Protein AF-A0A2I0QG23-F1 (afdb_monomer_lite)

Secondary structure (DSSP, 8-state):
-TTTS--STTHHHHHHHHHHHHHHHHHHHH--HHHHHHHHHHHHHHHHHHHHHHHHSSSPS---HHHHHHHHHHHHHHHHHHTT-HHHHHHHHHHHHHHHHHTT-

Radius of gyration: 13.78 Å; chains: 1; bounding box: 40×22×34 Å

Sequence (105 aa):
MTNMLAGFNGMEAGMGITMSLSLAIIALFIGTPEGLIAFILLISLAGALLGFLKYNWFPAKVFPGDVGNLTIGAVIATAIIIGNFESYGVIVMLPFIIEFFVKLI

Structure (mmCIF, N/CA/C/O backbone):
data_AF-A0A2I0QG23-F1
#
_entry.id   AF-A0A2I0QG23-F1
#
loop_
_atom_site.group_PDB
_atom_site.id
_atom_site.type_symbol
_atom_site.label_atom_id
_atom_site.label_alt_id
_atom_site.label_comp_id
_atom_site.label_asym_id
_atom_site.label_entity_id
_atom_site.label_seq_id
_atom_site.pdbx_PDB_ins_code
_atom_site.Cartn_x
_atom_site.Cartn_y
_atom_site.Cartn_z
_atom_site.occupancy
_atom_site.B_iso_or_equiv
_atom_site.auth_seq_id
_atom_site.auth_comp_id
_atom_site.auth_asym_id
_atom_site.auth_atom_id
_atom_site.pdbx_PDB_model_num
ATOM 1 N N . MET A 1 1 ? -11.283 -1.305 -5.877 1.00 48.53 1 MET A N 1
ATOM 2 C CA . MET A 1 1 ? -10.570 -2.469 -5.304 1.00 48.53 1 MET A CA 1
ATOM 3 C C . MET A 1 1 ? -10.854 -2.626 -3.818 1.00 48.53 1 MET A C 1
ATOM 5 O O . MET A 1 1 ? -11.544 -3.558 -3.447 1.00 48.53 1 MET A O 1
ATOM 9 N N . THR A 1 2 ? -10.428 -1.701 -2.967 1.00 50.62 2 THR A N 1
ATOM 10 C CA . THR A 1 2 ? -10.577 -1.796 -1.498 1.00 50.62 2 THR A CA 1
ATOM 11 C C . THR A 1 2 ? -12.013 -1.672 -0.980 1.00 50.62 2 THR A C 1
ATOM 13 O O . THR A 1 2 ? -12.317 -2.275 0.035 1.00 50.62 2 THR A O 1
ATOM 16 N N . ASN A 1 3 ? -12.926 -0.992 -1.691 1.00 57.91 3 ASN A N 1
ATOM 17 C CA . ASN A 1 3 ? -14.337 -0.907 -1.269 1.00 57.91 3 ASN A CA 1
ATOM 18 C C . ASN A 1 3 ? -15.138 -2.212 -1.489 1.00 57.91 3 ASN A C 1
ATOM 20 O O . ASN A 1 3 ? -16.286 -2.321 -1.077 1.00 57.91 3 ASN A O 1
ATOM 24 N N . MET A 1 4 ? -14.562 -3.202 -2.186 1.00 57.12 4 MET A N 1
ATOM 25 C CA . MET A 1 4 ? -15.255 -4.463 -2.479 1.00 57.12 4 MET A CA 1
ATOM 26 C C . MET A 1 4 ? -14.993 -5.531 -1.416 1.00 57.12 4 MET A C 1
ATOM 28 O O . MET A 1 4 ? -15.918 -6.256 -1.084 1.00 57.12 4 MET A O 1
ATOM 32 N N . LEU A 1 5 ? -13.796 -5.576 -0.830 1.00 58.47 5 LEU A N 1
ATOM 33 C CA . LEU A 1 5 ? -13.455 -6.407 0.333 1.00 58.47 5 LEU A CA 1
ATOM 34 C C . LEU A 1 5 ? -13.359 -5.508 1.576 1.00 58.47 5 LEU A C 1
ATOM 36 O O . LEU A 1 5 ? -12.299 -5.348 2.166 1.00 58.47 5 LEU A O 1
ATOM 40 N N . ALA A 1 6 ? -14.456 -4.842 1.919 1.00 65.00 6 ALA A N 1
ATOM 41 C CA . ALA A 1 6 ? -14.540 -3.947 3.069 1.00 65.00 6 ALA A CA 1
ATOM 42 C C . ALA A 1 6 ? -15.539 -4.495 4.094 1.00 65.00 6 ALA A C 1
ATOM 44 O O . ALA A 1 6 ? -16.430 -5.271 3.740 1.00 65.00 6 ALA A O 1
ATOM 45 N N . GLY A 1 7 ? -15.414 -4.073 5.354 1.00 69.44 7 GLY A N 1
ATOM 46 C CA . GLY A 1 7 ? -16.438 -4.341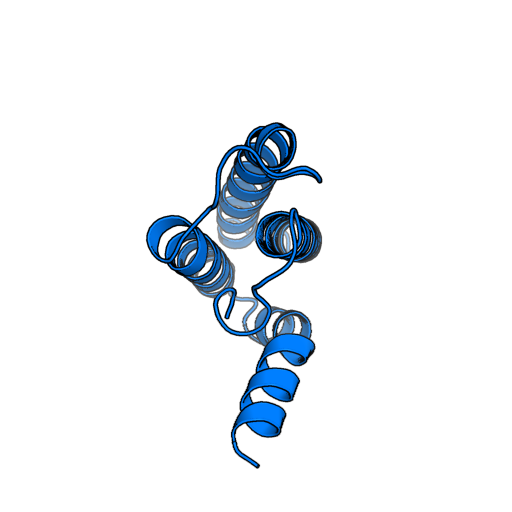 6.377 1.00 69.44 7 GLY A CA 1
ATOM 47 C C . GLY A 1 7 ? -15.939 -4.915 7.700 1.00 69.44 7 GLY A C 1
ATOM 48 O O . GLY A 1 7 ? -16.723 -5.018 8.641 1.00 69.44 7 GLY A O 1
ATOM 49 N N . PHE A 1 8 ? -14.647 -5.235 7.811 1.00 82.12 8 PHE A N 1
ATOM 50 C CA . PHE A 1 8 ? -14.036 -5.678 9.064 1.00 82.12 8 PHE A CA 1
ATOM 51 C C . PHE A 1 8 ? -12.885 -4.761 9.481 1.00 82.12 8 PHE A C 1
ATOM 53 O O . PHE A 1 8 ? -12.094 -4.309 8.658 1.00 82.12 8 PHE A O 1
ATOM 60 N N . ASN A 1 9 ? -12.764 -4.528 10.788 1.00 88.69 9 ASN A N 1
ATOM 61 C CA . ASN A 1 9 ? -11.734 -3.668 11.370 1.00 88.69 9 ASN A CA 1
ATOM 62 C C . ASN A 1 9 ? -10.322 -4.139 10.983 1.00 88.69 9 ASN A C 1
ATOM 64 O O . ASN A 1 9 ? -9.944 -5.272 11.283 1.00 88.69 9 ASN A O 1
ATOM 68 N N . GLY A 1 10 ? -9.534 -3.261 10.360 1.00 87.00 10 GLY A N 1
ATOM 69 C CA . GLY A 1 10 ? -8.158 -3.540 9.946 1.00 87.00 10 GLY A CA 1
ATOM 70 C C . GLY A 1 10 ? -8.021 -4.233 8.590 1.00 87.00 10 GLY A C 1
ATOM 71 O O . GLY A 1 10 ? -6.894 -4.416 8.130 1.00 87.00 10 GLY A O 1
ATOM 72 N N . MET A 1 11 ? -9.122 -4.607 7.933 1.00 89.00 11 MET A N 1
ATOM 73 C CA . MET A 1 11 ? -9.080 -5.394 6.701 1.00 89.00 11 MET A CA 1
ATOM 74 C C . MET A 1 11 ? -8.573 -4.575 5.509 1.00 89.00 11 MET A C 1
ATOM 76 O O . MET A 1 11 ? -7.647 -5.007 4.823 1.00 89.00 11 MET A O 1
ATOM 80 N N . GLU A 1 12 ? -9.112 -3.376 5.279 1.00 90.38 12 GLU A N 1
ATOM 81 C CA . GLU A 1 12 ? -8.731 -2.546 4.129 1.00 90.38 12 GLU A CA 1
ATOM 82 C C . GLU A 1 12 ? -7.276 -2.078 4.245 1.00 90.38 12 GLU A C 1
ATOM 84 O O . GLU A 1 12 ? -6.503 -2.159 3.288 1.00 90.38 12 GLU A O 1
ATOM 89 N N . ALA A 1 13 ? -6.882 -1.653 5.448 1.00 92.50 13 ALA A N 1
ATOM 90 C CA . ALA A 1 13 ? -5.509 -1.267 5.74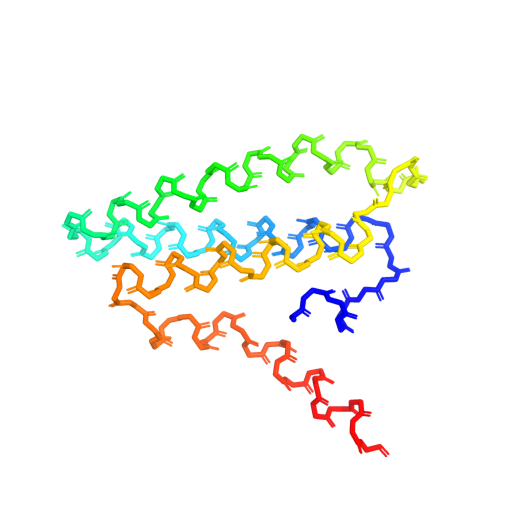5 1.00 92.50 13 ALA A CA 1
ATOM 91 C C . ALA A 1 13 ? -4.547 -2.461 5.627 1.00 92.50 13 ALA A C 1
ATOM 93 O O . ALA A 1 13 ? -3.490 -2.329 5.014 1.00 92.50 13 ALA A O 1
ATOM 94 N N . GLY A 1 14 ? -4.919 -3.638 6.141 1.00 92.94 14 GLY A N 1
ATOM 95 C CA . GLY A 1 14 ? -4.111 -4.857 6.048 1.00 92.94 14 GLY A CA 1
ATOM 96 C C . GLY A 1 14 ? -3.890 -5.323 4.607 1.00 92.94 14 GLY A C 1
ATOM 97 O O . GLY A 1 14 ? -2.760 -5.627 4.214 1.00 92.94 14 GLY A O 1
ATOM 98 N N . MET A 1 15 ? -4.936 -5.318 3.781 1.00 91.88 15 MET A N 1
ATOM 99 C CA . MET A 1 15 ? -4.804 -5.629 2.355 1.00 91.88 15 MET A CA 1
ATOM 100 C C . MET A 1 15 ? -3.946 -4.596 1.622 1.00 91.88 15 MET A C 1
ATOM 102 O O . MET A 1 15 ? -3.055 -4.968 0.864 1.00 91.88 15 MET A O 1
ATOM 106 N N . GLY A 1 16 ? -4.146 -3.302 1.886 1.00 93.62 16 GLY A N 1
ATOM 107 C CA . GLY A 1 16 ? -3.311 -2.257 1.295 1.00 93.62 16 GLY A CA 1
ATOM 108 C C . GLY A 1 16 ? -1.830 -2.413 1.658 1.00 93.62 16 GLY A C 1
ATOM 109 O O . GLY A 1 16 ? -0.972 -2.271 0.787 1.00 93.62 16 GLY A O 1
ATOM 110 N N . ILE A 1 17 ? -1.514 -2.774 2.908 1.00 96.06 17 ILE A N 1
ATOM 111 C CA . ILE A 1 17 ? -0.138 -3.044 3.365 1.00 96.06 17 ILE A CA 1
ATOM 112 C C . ILE A 1 17 ? 0.448 -4.255 2.642 1.00 96.06 17 ILE A C 1
ATOM 114 O O . ILE A 1 17 ? 1.548 -4.176 2.104 1.00 96.06 17 ILE A O 1
ATOM 118 N N . THR A 1 18 ? -0.272 -5.375 2.607 1.00 94.94 18 THR A N 1
ATOM 119 C CA . THR A 1 18 ? 0.237 -6.602 1.975 1.00 94.94 18 THR A CA 1
ATOM 120 C C . THR A 1 18 ? 0.481 -6.404 0.480 1.00 94.94 18 THR A C 1
ATOM 122 O O . THR A 1 18 ? 1.575 -6.702 0.007 1.00 94.94 18 THR A O 1
ATOM 125 N N . MET A 1 19 ? -0.463 -5.802 -0.249 1.00 94.06 19 MET A N 1
ATOM 126 C CA . MET A 1 19 ? -0.299 -5.498 -1.677 1.00 94.06 19 MET A CA 1
ATOM 127 C C . MET A 1 19 ? 0.867 -4.543 -1.933 1.00 94.06 19 MET A C 1
ATOM 129 O O . MET A 1 19 ? 1.674 -4.780 -2.833 1.00 94.06 19 MET A O 1
ATOM 133 N N . SER A 1 20 ? 0.968 -3.466 -1.148 1.00 96.25 20 SER A N 1
ATOM 134 C CA . SER A 1 20 ? 2.028 -2.472 -1.332 1.00 96.25 20 SER A CA 1
ATOM 135 C C . SER A 1 20 ? 3.413 -3.051 -1.058 1.00 96.25 20 SER A C 1
ATOM 137 O O . SER A 1 20 ? 4.318 -2.829 -1.857 1.00 96.25 20 SER A O 1
ATOM 139 N N . LEU A 1 21 ? 3.578 -3.864 -0.012 1.00 96.81 21 LEU A N 1
ATOM 140 C CA . LEU A 1 21 ? 4.849 -4.533 0.278 1.00 96.81 21 LEU A CA 1
ATOM 141 C C . LEU A 1 21 ? 5.229 -5.558 -0.798 1.00 96.81 21 LEU A C 1
ATOM 143 O O . LEU A 1 21 ? 6.380 -5.582 -1.230 1.00 96.81 21 LEU A O 1
ATOM 147 N N . SER A 1 22 ? 4.282 -6.373 -1.273 1.00 94.69 22 SER A N 1
ATOM 148 C CA . SER A 1 22 ? 4.548 -7.342 -2.345 1.00 94.69 22 SER A CA 1
ATOM 149 C C . SER A 1 22 ? 4.995 -6.658 -3.638 1.00 94.69 22 SER A C 1
ATOM 151 O O . SER A 1 22 ? 5.998 -7.056 -4.231 1.00 94.69 22 SER A O 1
ATOM 153 N N . LEU A 1 23 ? 4.296 -5.600 -4.057 1.00 95.56 23 LEU A N 1
ATOM 154 C CA . LEU A 1 23 ? 4.654 -4.845 -5.258 1.00 95.56 23 LEU A CA 1
ATOM 155 C C . LEU A 1 23 ? 5.953 -4.053 -5.075 1.00 95.56 23 LEU A C 1
ATOM 157 O O . LEU A 1 23 ? 6.719 -3.935 -6.025 1.00 95.56 23 LEU A O 1
ATOM 161 N N . ALA A 1 24 ? 6.244 -3.554 -3.870 1.00 96.62 24 ALA A N 1
ATOM 162 C CA . ALA A 1 24 ? 7.506 -2.878 -3.578 1.00 96.62 24 ALA A CA 1
ATOM 163 C C . ALA A 1 24 ? 8.697 -3.829 -3.775 1.00 96.62 24 ALA A C 1
ATOM 165 O O . ALA A 1 24 ? 9.695 -3.459 -4.388 1.00 96.62 24 ALA A O 1
ATOM 166 N N . ILE A 1 25 ? 8.574 -5.079 -3.319 1.00 95.75 25 ILE A N 1
ATOM 167 C CA . ILE A 1 25 ? 9.599 -6.107 -3.537 1.00 95.75 25 ILE A CA 1
ATOM 168 C C . ILE A 1 25 ? 9.797 -6.366 -5.038 1.00 95.75 25 ILE A C 1
ATOM 170 O O . ILE A 1 25 ? 10.931 -6.382 -5.509 1.00 95.75 25 ILE A O 1
ATOM 174 N N . ILE A 1 26 ? 8.711 -6.512 -5.803 1.00 94.38 26 ILE A N 1
ATOM 175 C CA . ILE A 1 26 ? 8.776 -6.688 -7.265 1.00 94.38 26 ILE A CA 1
ATOM 176 C C . ILE A 1 26 ? 9.469 -5.494 -7.934 1.00 94.38 26 ILE A C 1
ATOM 178 O O . ILE A 1 26 ? 10.346 -5.682 -8.774 1.00 94.38 26 ILE A O 1
ATOM 182 N N . ALA A 1 27 ? 9.127 -4.275 -7.520 1.00 95.19 27 ALA A N 1
ATOM 183 C CA . ALA A 1 27 ? 9.704 -3.047 -8.049 1.00 95.19 27 ALA A CA 1
ATOM 184 C C . ALA A 1 27 ? 11.230 -2.971 -7.833 1.00 95.19 27 ALA A C 1
ATOM 186 O O . ALA A 1 27 ? 11.952 -2.526 -8.724 1.00 95.19 27 ALA A O 1
ATOM 187 N N . LEU A 1 28 ? 11.738 -3.479 -6.701 1.00 94.56 28 LEU A N 1
ATOM 188 C CA . LEU A 1 28 ? 13.182 -3.623 -6.469 1.00 94.56 28 LEU A CA 1
ATOM 189 C C . LEU A 1 28 ? 13.828 -4.661 -7.391 1.00 94.56 28 LEU A C 1
ATOM 191 O O . LEU A 1 28 ? 14.924 -4.422 -7.893 1.00 94.56 28 LEU A O 1
ATOM 195 N N . PHE A 1 29 ? 13.168 -5.799 -7.622 1.00 93.62 29 PHE A N 1
ATOM 196 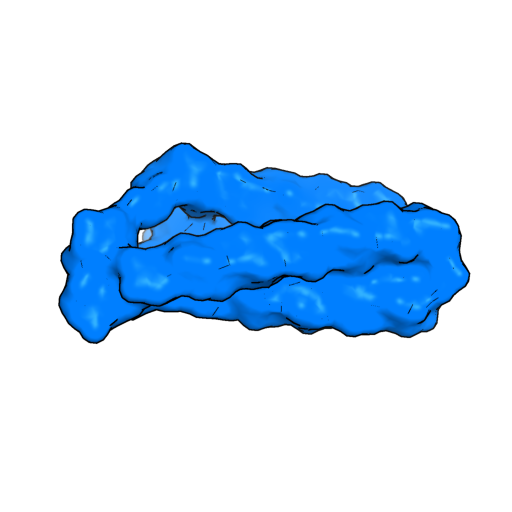C CA . PHE A 1 29 ? 13.698 -6.858 -8.488 1.00 93.62 29 PHE A CA 1
ATOM 197 C C . PHE A 1 29 ? 13.765 -6.462 -9.963 1.00 93.62 29 PHE A C 1
ATOM 199 O O . PHE A 1 29 ? 14.628 -6.961 -10.680 1.00 93.62 29 PHE A O 1
ATOM 206 N N . ILE A 1 30 ? 12.887 -5.565 -10.414 1.00 91.19 30 ILE A N 1
ATOM 207 C CA . ILE A 1 30 ? 12.935 -5.024 -11.777 1.00 91.19 30 ILE A CA 1
ATOM 208 C C . ILE A 1 30 ? 14.195 -4.176 -11.984 1.00 91.19 30 ILE A C 1
ATOM 210 O O . ILE A 1 30 ? 14.777 -4.195 -13.066 1.00 91.19 30 ILE A O 1
ATOM 214 N N . GLY A 1 31 ? 14.646 -3.463 -10.946 1.00 89.69 31 GLY A N 1
ATOM 215 C CA . GLY A 1 31 ? 15.932 -2.763 -10.952 1.00 89.69 31 GLY A CA 1
ATOM 216 C C . GLY A 1 31 ? 16.027 -1.585 -11.929 1.00 89.69 31 GLY A C 1
ATOM 217 O O . GLY A 1 31 ? 17.132 -1.121 -12.208 1.00 89.69 31 GLY A O 1
ATOM 218 N N . THR A 1 32 ? 14.901 -1.091 -12.452 1.00 94.38 32 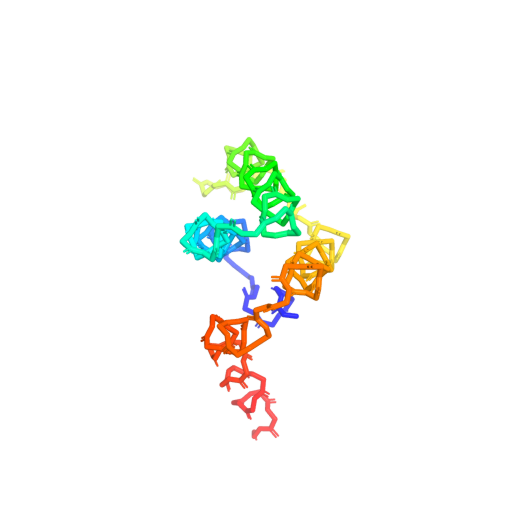THR A N 1
ATOM 219 C CA . THR A 1 32 ? 14.854 0.093 -13.320 1.00 94.38 32 THR A CA 1
ATOM 220 C C . THR A 1 32 ? 14.674 1.379 -12.502 1.00 94.38 32 THR A C 1
ATOM 222 O O . THR A 1 32 ? 14.142 1.332 -11.385 1.00 94.38 32 THR A O 1
ATOM 225 N N . PRO A 1 33 ? 15.077 2.553 -13.029 1.00 94.38 33 PRO A N 1
ATOM 226 C CA . PRO A 1 33 ? 14.815 3.839 -12.379 1.00 94.38 33 PRO A CA 1
ATOM 227 C C . PRO A 1 33 ? 13.329 4.063 -12.073 1.00 94.38 33 PRO A C 1
ATOM 229 O O . PRO A 1 33 ? 12.978 4.547 -10.999 1.00 94.38 33 PRO A O 1
ATOM 232 N N . GLU A 1 34 ? 12.446 3.659 -12.982 1.00 94.94 34 GLU A N 1
ATOM 233 C CA . GLU A 1 34 ? 10.997 3.765 -12.822 1.00 94.94 34 GLU A CA 1
ATOM 234 C C . GLU A 1 34 ? 10.474 2.809 -11.740 1.00 94.94 34 GLU A C 1
ATOM 236 O O . GLU A 1 34 ? 9.623 3.185 -10.929 1.00 94.94 34 GLU A O 1
ATOM 241 N N . GLY A 1 35 ? 11.043 1.601 -11.661 1.00 95.19 35 GLY A N 1
ATOM 242 C CA . GLY A 1 35 ? 10.788 0.649 -10.581 1.00 95.19 35 GLY A CA 1
ATOM 243 C C . GLY A 1 35 ? 11.168 1.215 -9.211 1.00 95.19 35 GLY A C 1
ATOM 244 O O . GLY A 1 35 ? 10.411 1.074 -8.254 1.00 95.19 35 GLY A O 1
ATOM 245 N N . LEU A 1 36 ? 12.275 1.955 -9.103 1.00 96.31 36 LEU A N 1
ATOM 246 C CA . LEU A 1 36 ? 12.651 2.625 -7.851 1.00 96.31 36 LEU A CA 1
ATOM 247 C C . LEU A 1 36 ? 11.651 3.718 -7.440 1.00 96.31 36 LEU A C 1
ATOM 249 O O . LEU A 1 36 ? 11.350 3.855 -6.253 1.00 96.31 36 LEU A O 1
ATOM 253 N N . ILE A 1 37 ? 11.089 4.466 -8.396 1.00 96.56 37 ILE A N 1
ATOM 254 C CA . ILE A 1 37 ? 10.029 5.450 -8.112 1.00 96.56 37 ILE A CA 1
ATOM 255 C C . ILE A 1 37 ? 8.782 4.735 -7.579 1.00 96.56 37 ILE A C 1
ATOM 257 O O . ILE A 1 37 ? 8.229 5.131 -6.549 1.00 96.56 37 ILE A O 1
ATOM 261 N N . ALA A 1 38 ? 8.367 3.651 -8.237 1.00 96.81 38 ALA A N 1
ATOM 262 C CA . ALA A 1 38 ? 7.244 2.834 -7.790 1.00 96.81 38 ALA A CA 1
ATOM 263 C C . ALA A 1 38 ? 7.485 2.241 -6.391 1.00 96.81 38 ALA A C 1
ATOM 265 O O . ALA A 1 38 ? 6.595 2.286 -5.542 1.00 96.81 38 ALA A O 1
ATOM 266 N N . PHE A 1 39 ? 8.700 1.761 -6.110 1.00 97.50 39 PHE A N 1
ATOM 267 C CA . PHE A 1 39 ? 9.104 1.264 -4.794 1.00 97.50 39 PHE A CA 1
ATOM 268 C C . PHE A 1 39 ? 8.910 2.317 -3.695 1.00 97.50 39 PHE A C 1
ATOM 270 O O . PHE A 1 39 ? 8.299 2.024 -2.665 1.00 97.50 39 PHE A O 1
ATOM 277 N N . ILE A 1 40 ? 9.375 3.551 -3.918 1.00 97.44 40 ILE A N 1
ATOM 278 C CA . ILE A 1 40 ? 9.249 4.644 -2.941 1.00 97.44 40 ILE A CA 1
ATOM 279 C C . ILE A 1 40 ? 7.775 4.977 -2.674 1.00 97.44 40 ILE A C 1
ATOM 281 O O . ILE A 1 40 ? 7.382 5.172 -1.520 1.00 97.44 40 ILE A O 1
ATOM 285 N N . LEU A 1 41 ? 6.938 5.009 -3.714 1.00 97.25 41 LEU A N 1
ATOM 286 C CA . LEU A 1 41 ? 5.498 5.242 -3.562 1.00 97.25 41 LEU A CA 1
ATOM 287 C C . LEU A 1 41 ? 4.833 4.139 -2.728 1.00 97.25 41 LEU A C 1
ATOM 289 O O . LEU A 1 41 ? 4.077 4.427 -1.798 1.00 97.25 41 LEU A O 1
ATOM 293 N N . LEU A 1 42 ? 5.146 2.880 -3.031 1.00 97.75 42 LEU A N 1
ATOM 294 C CA . LEU A 1 42 ? 4.551 1.717 -2.376 1.00 97.75 42 LEU A CA 1
ATOM 295 C C . LEU A 1 42 ? 4.984 1.595 -0.913 1.00 97.75 42 LEU A C 1
ATOM 297 O O . LEU A 1 42 ? 4.136 1.362 -0.052 1.00 97.75 42 LEU A O 1
ATOM 301 N N . ILE A 1 43 ? 6.263 1.820 -0.595 1.00 98.00 43 ILE A N 1
ATOM 302 C CA . ILE A 1 43 ? 6.736 1.763 0.796 1.00 98.00 43 ILE A CA 1
ATOM 303 C C . ILE A 1 43 ? 6.181 2.923 1.633 1.00 98.00 43 ILE A C 1
ATOM 305 O O . ILE A 1 43 ? 5.857 2.738 2.807 1.00 98.00 43 ILE A O 1
ATOM 309 N N . SER A 1 44 ? 5.995 4.100 1.025 1.00 98.00 44 SER A N 1
ATOM 310 C CA . SER A 1 44 ? 5.363 5.249 1.685 1.00 98.00 44 SER A CA 1
ATOM 311 C C . SER A 1 44 ? 3.897 4.962 2.010 1.00 98.00 44 SER A C 1
ATOM 313 O O . SER A 1 44 ? 3.446 5.237 3.124 1.00 98.00 44 SER A O 1
ATOM 315 N N . LEU A 1 45 ? 3.164 4.344 1.074 1.00 97.56 45 LEU A N 1
ATOM 316 C CA . LEU A 1 45 ? 1.792 3.892 1.308 1.00 97.56 45 LEU A CA 1
ATOM 317 C C . LEU A 1 45 ? 1.734 2.836 2.419 1.00 97.56 45 LEU A C 1
ATOM 319 O O . LEU A 1 45 ? 0.920 2.964 3.331 1.00 97.56 45 LEU A O 1
ATOM 323 N N . ALA A 1 46 ? 2.615 1.831 2.386 1.00 97.88 46 ALA A N 1
ATOM 324 C CA . ALA A 1 46 ? 2.693 0.797 3.417 1.00 97.88 46 ALA A CA 1
ATOM 325 C C . ALA A 1 46 ? 2.936 1.404 4.810 1.00 97.88 46 ALA A C 1
ATOM 327 O O . ALA A 1 46 ? 2.249 1.053 5.768 1.00 97.88 46 ALA A O 1
ATOM 328 N N . GLY A 1 47 ? 3.864 2.361 4.921 1.00 97.69 47 GLY A N 1
ATOM 329 C CA . GLY A 1 47 ? 4.149 3.077 6.167 1.00 97.69 47 GLY A CA 1
ATOM 330 C C . GLY A 1 47 ? 2.956 3.889 6.679 1.00 97.69 47 GLY A C 1
ATOM 331 O O . GLY A 1 47 ? 2.610 3.803 7.860 1.00 97.69 47 GLY A O 1
ATOM 332 N N . ALA A 1 48 ? 2.278 4.627 5.794 1.00 97.06 48 ALA A N 1
ATOM 333 C CA . ALA A 1 48 ? 1.072 5.376 6.143 1.00 97.06 48 ALA A CA 1
ATOM 334 C C . ALA A 1 48 ? -0.051 4.448 6.634 1.00 97.06 48 ALA A C 1
ATOM 336 O O . ALA A 1 48 ? -0.689 4.724 7.653 1.00 97.06 48 ALA A O 1
ATOM 337 N N . LEU A 1 49 ? -0.252 3.315 5.956 1.00 96.50 49 LEU A N 1
ATOM 338 C CA . LEU A 1 49 ? -1.253 2.326 6.339 1.00 96.50 49 LEU A CA 1
ATOM 339 C C . LEU A 1 49 ? -0.901 1.602 7.636 1.00 96.50 49 LEU A C 1
ATOM 341 O O . LEU A 1 49 ? -1.806 1.349 8.419 1.00 96.50 49 LEU A O 1
ATOM 345 N N . LEU A 1 50 ? 0.374 1.319 7.918 1.00 96.94 50 LEU A N 1
ATOM 346 C CA . LEU A 1 50 ? 0.805 0.770 9.211 1.00 96.94 50 LEU A CA 1
ATOM 347 C C . LEU A 1 50 ? 0.502 1.739 10.362 1.00 96.94 50 LEU A C 1
ATOM 349 O O . LEU A 1 50 ? -0.007 1.328 11.407 1.00 96.94 50 LEU A O 1
ATOM 353 N N . GLY A 1 51 ? 0.759 3.035 10.161 1.00 95.88 51 GLY A N 1
ATOM 354 C CA . GLY A 1 51 ? 0.393 4.077 11.123 1.00 95.88 51 GLY A CA 1
ATOM 355 C C . GLY A 1 51 ? -1.121 4.174 11.328 1.00 95.88 51 GLY A C 1
ATOM 356 O O . GLY A 1 51 ? -1.592 4.263 12.463 1.00 95.88 51 GLY A O 1
ATOM 357 N N . PHE A 1 52 ? -1.890 4.098 10.241 1.00 95.31 52 PHE A N 1
ATOM 358 C CA . PHE A 1 52 ? -3.351 4.096 10.274 1.00 95.31 52 PHE A CA 1
ATOM 359 C C . PHE A 1 52 ? -3.931 2.830 10.925 1.00 95.31 52 PHE A C 1
ATOM 361 O O . PHE A 1 52 ? -4.881 2.915 11.707 1.00 95.31 52 PHE A O 1
ATOM 368 N N . LEU A 1 53 ? -3.328 1.665 10.674 1.00 94.81 53 LEU A N 1
ATOM 369 C CA . LEU A 1 53 ? -3.771 0.366 11.177 1.00 94.81 53 LEU A CA 1
ATOM 370 C C . LEU A 1 53 ? -3.844 0.358 12.703 1.00 94.81 53 LEU A C 1
ATOM 372 O O . LEU A 1 53 ? -4.777 -0.209 13.251 1.00 94.81 53 LEU A O 1
ATOM 376 N N . LYS A 1 54 ? -2.951 1.068 13.403 1.00 94.81 54 LYS A N 1
ATOM 377 C CA . LYS A 1 54 ? -3.022 1.232 14.867 1.00 94.81 54 LYS A CA 1
ATOM 378 C C . LYS A 1 54 ? -4.374 1.777 15.357 1.00 94.81 54 LYS A C 1
ATOM 380 O O . LYS A 1 54 ? -4.806 1.434 16.455 1.00 94.81 54 LYS A O 1
ATOM 385 N N . TYR A 1 55 ? -5.028 2.633 14.574 1.00 94.25 55 TYR A N 1
ATOM 386 C CA . TYR A 1 55 ? -6.327 3.231 14.907 1.00 94.25 55 TYR A CA 1
ATOM 387 C C . TYR A 1 55 ? -7.511 2.456 14.321 1.00 94.25 55 TYR A C 1
ATOM 389 O O . TYR A 1 55 ? -8.626 2.551 14.837 1.00 94.25 55 TYR A O 1
ATOM 397 N N . ASN A 1 56 ? -7.269 1.700 13.251 1.00 94.50 56 ASN A N 1
ATOM 398 C CA . ASN A 1 56 ? -8.276 0.901 12.561 1.00 94.50 56 ASN A CA 1
ATOM 399 C C . ASN A 1 56 ? -8.333 -0.563 13.047 1.00 94.50 56 ASN A C 1
ATOM 401 O O . ASN A 1 56 ? -9.299 -1.262 12.756 1.00 94.50 56 ASN A O 1
ATOM 405 N N . TRP A 1 57 ? -7.341 -1.023 13.819 1.00 92.94 57 TRP A N 1
ATOM 406 C CA . TRP A 1 57 ? -7.308 -2.369 14.394 1.00 92.94 57 TRP A CA 1
ATOM 407 C C . TRP A 1 57 ? -8.471 -2.600 15.356 1.00 92.94 57 TRP A C 1
ATOM 409 O O . TRP A 1 57 ? -8.917 -1.678 16.038 1.00 92.94 57 TRP A O 1
ATOM 419 N N . PHE A 1 58 ? -8.947 -3.843 15.437 1.00 91.44 58 PHE A N 1
ATOM 420 C CA . PHE A 1 58 ? -10.080 -4.195 16.286 1.00 91.44 58 PHE A CA 1
ATOM 421 C C . PHE A 1 58 ? -9.800 -3.903 17.777 1.00 91.44 58 PHE A C 1
ATOM 423 O O . PHE A 1 58 ? -8.792 -4.388 18.300 1.00 91.44 58 PHE A O 1
ATOM 430 N N . PRO A 1 59 ? -10.699 -3.194 18.497 1.00 92.44 59 PRO A N 1
ATOM 431 C CA . PRO A 1 59 ? -11.904 -2.494 18.028 1.00 92.44 59 PRO A CA 1
ATOM 432 C C . PRO A 1 59 ? -11.579 -1.140 17.359 1.00 92.44 59 PRO A C 1
ATOM 434 O O . PRO A 1 59 ? -10.928 -0.285 17.965 1.00 92.44 59 PRO A O 1
ATOM 437 N N . ALA A 1 60 ? -12.055 -0.937 16.121 1.00 90.94 60 ALA A N 1
ATOM 438 C CA . ALA A 1 60 ? -11.697 0.228 15.312 1.00 90.94 60 ALA A CA 1
ATOM 439 C C . ALA A 1 60 ? -12.198 1.541 15.923 1.00 90.94 60 ALA A C 1
ATOM 441 O O . ALA A 1 60 ? -13.356 1.666 16.321 1.00 90.94 60 ALA A O 1
ATOM 442 N N . LYS A 1 61 ? -11.314 2.541 15.938 1.00 92.56 61 LYS A N 1
ATOM 443 C CA . LYS A 1 61 ? -11.611 3.916 16.371 1.00 92.56 61 LYS A CA 1
ATOM 444 C C . LYS A 1 61 ? -11.790 4.865 15.193 1.00 92.56 61 LYS A C 1
ATOM 446 O O . LYS A 1 61 ? -12.466 5.879 15.322 1.00 92.56 61 LYS A O 1
ATOM 451 N N . VAL A 1 62 ? -11.151 4.552 14.066 1.00 92.56 62 VAL A N 1
ATOM 452 C CA . VAL A 1 62 ? -11.179 5.351 12.838 1.00 92.56 62 VAL A CA 1
ATOM 453 C C . VAL A 1 62 ? -11.376 4.418 11.650 1.00 92.56 62 VAL A C 1
ATOM 455 O O . VAL A 1 62 ? -10.738 3.365 11.576 1.00 92.56 62 VAL A O 1
ATOM 458 N N . PHE A 1 63 ? -12.242 4.815 10.719 1.00 89.81 63 PHE A N 1
ATOM 459 C CA . PHE A 1 63 ? -12.499 4.092 9.476 1.00 89.81 63 PHE A CA 1
ATOM 460 C C . PHE A 1 63 ? -11.866 4.814 8.282 1.00 89.81 63 PHE A C 1
ATOM 462 O O . PHE A 1 63 ? -11.847 6.045 8.266 1.00 89.81 63 PHE A O 1
ATOM 469 N N . PRO A 1 64 ? -11.356 4.074 7.281 1.00 88.50 64 PRO A N 1
ATOM 470 C CA . PRO A 1 64 ? -10.739 4.675 6.100 1.00 88.50 64 PRO A CA 1
ATOM 471 C C . PRO A 1 64 ? -11.768 5.388 5.210 1.00 88.50 64 PRO A C 1
ATOM 473 O O . PRO A 1 64 ? -11.449 6.405 4.591 1.00 88.50 64 PRO A O 1
ATOM 476 N N . GLY A 1 65 ? -13.000 4.866 5.159 1.00 87.31 65 GLY A N 1
ATOM 477 C CA . GLY A 1 65 ? -14.063 5.352 4.279 1.00 87.31 65 GLY A CA 1
ATOM 478 C C . GLY A 1 65 ? -13.695 5.277 2.793 1.00 87.31 65 GLY A C 1
ATOM 479 O O . GLY A 1 65 ? -12.653 4.738 2.411 1.00 87.31 65 GLY A O 1
ATOM 480 N N . ASP A 1 66 ? -14.536 5.865 1.943 1.00 86.25 66 ASP A N 1
ATOM 481 C CA . ASP A 1 66 ? -14.291 5.896 0.496 1.00 86.25 66 ASP A CA 1
ATOM 482 C C . ASP A 1 66 ? -13.024 6.679 0.142 1.00 86.25 66 ASP A C 1
ATOM 484 O O . ASP A 1 66 ? -12.281 6.285 -0.755 1.00 86.25 66 ASP A O 1
ATOM 488 N N . VAL A 1 67 ? -12.731 7.749 0.886 1.00 89.38 67 VAL A N 1
ATOM 489 C CA . VAL A 1 67 ? -11.538 8.577 0.667 1.00 89.38 67 VAL A CA 1
ATOM 490 C C . VAL A 1 67 ? -10.265 7.746 0.834 1.00 89.38 67 VAL A C 1
ATOM 492 O O . VAL A 1 67 ? -9.412 7.748 -0.055 1.00 89.38 67 VAL A O 1
ATOM 495 N N . GLY A 1 68 ? -10.139 6.993 1.931 1.00 87.88 68 GLY A N 1
ATOM 496 C CA . GLY A 1 68 ? -8.988 6.121 2.157 1.00 87.88 68 GLY A CA 1
ATOM 497 C C . GLY A 1 68 ? -8.934 4.984 1.141 1.00 87.88 68 GLY A C 1
ATOM 498 O O . GLY A 1 68 ? -7.903 4.760 0.506 1.00 87.88 68 GLY A O 1
ATOM 499 N N . ASN A 1 69 ? -10.064 4.315 0.922 1.00 87.44 69 ASN A N 1
ATOM 500 C CA . ASN A 1 69 ? -10.145 3.160 0.037 1.00 87.44 69 ASN A CA 1
ATOM 501 C C . ASN A 1 69 ? -9.759 3.508 -1.410 1.00 87.44 69 ASN A C 1
ATOM 503 O O . ASN A 1 69 ? -8.890 2.849 -1.993 1.00 87.44 69 ASN A O 1
ATOM 507 N N . LEU A 1 70 ? -10.343 4.560 -1.984 1.00 89.94 70 LEU A N 1
ATOM 508 C CA . LEU A 1 70 ? -10.029 4.995 -3.347 1.00 89.94 70 LEU A CA 1
ATOM 509 C C . LEU A 1 70 ? -8.572 5.443 -3.475 1.00 89.94 70 LEU A C 1
ATOM 511 O O . LEU A 1 70 ? -7.920 5.096 -4.459 1.00 89.94 70 LEU A O 1
ATOM 515 N N . THR A 1 71 ? -8.037 6.124 -2.459 1.00 92.81 71 THR A N 1
ATOM 516 C CA . THR A 1 71 ? -6.631 6.554 -2.440 1.00 92.81 71 THR A CA 1
ATOM 517 C C . THR A 1 71 ? -5.676 5.362 -2.475 1.00 92.81 71 THR A C 1
ATOM 519 O O . THR A 1 71 ? -4.766 5.342 -3.300 1.00 92.81 71 THR A O 1
ATOM 522 N N . ILE A 1 72 ? -5.901 4.333 -1.646 1.00 93.50 72 ILE A N 1
ATOM 523 C CA . ILE A 1 72 ? -5.072 3.112 -1.634 1.00 93.50 72 ILE A CA 1
ATOM 524 C C . ILE A 1 72 ? -5.033 2.478 -3.029 1.00 93.50 72 ILE A C 1
ATOM 526 O O . ILE A 1 72 ? -3.959 2.171 -3.545 1.00 93.50 72 ILE A O 1
ATOM 530 N N . GLY A 1 73 ? -6.200 2.317 -3.660 1.00 91.69 73 GLY A N 1
ATOM 531 C CA . GLY A 1 73 ? -6.293 1.736 -4.999 1.00 91.69 73 GLY A CA 1
ATOM 532 C C . GLY A 1 73 ? -5.601 2.585 -6.069 1.00 91.69 73 GLY A C 1
ATOM 533 O O . GLY A 1 73 ? -4.878 2.041 -6.901 1.00 91.69 73 GLY A O 1
ATOM 534 N N . ALA A 1 74 ? -5.788 3.907 -6.030 1.00 93.19 74 ALA A N 1
ATOM 535 C CA . ALA A 1 74 ? -5.195 4.835 -6.989 1.00 93.19 74 ALA A CA 1
ATOM 536 C C . ALA A 1 74 ? -3.664 4.868 -6.894 1.0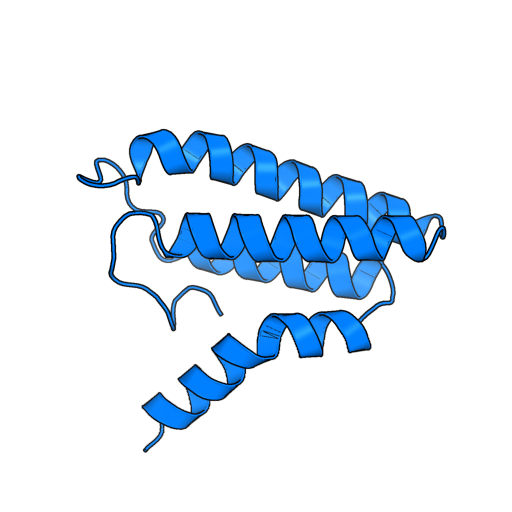0 93.19 74 ALA A C 1
ATOM 538 O O . ALA A 1 74 ? -2.992 4.820 -7.924 1.00 93.19 74 ALA A O 1
ATOM 539 N N . VAL A 1 75 ? -3.103 4.894 -5.681 1.00 95.56 75 VAL A N 1
ATOM 540 C CA . VAL A 1 75 ? -1.646 4.878 -5.476 1.00 95.56 75 VAL A CA 1
ATOM 541 C C . VAL A 1 75 ? -1.042 3.566 -5.972 1.00 95.56 75 VAL A C 1
ATOM 543 O O . VAL A 1 75 ? -0.049 3.598 -6.697 1.00 95.56 75 VAL A O 1
ATOM 546 N N . ILE A 1 76 ? -1.657 2.421 -5.653 1.00 95.06 76 ILE A N 1
ATOM 547 C CA . ILE A 1 76 ? -1.187 1.108 -6.125 1.00 95.06 76 ILE A CA 1
ATOM 548 C C . ILE A 1 76 ? -1.223 1.034 -7.657 1.00 95.06 76 ILE A C 1
ATOM 550 O O . ILE A 1 76 ? -0.228 0.656 -8.271 1.00 95.06 76 ILE A O 1
ATOM 554 N N . ALA A 1 77 ? -2.333 1.435 -8.285 1.00 94.31 77 ALA A N 1
ATOM 555 C CA . ALA A 1 77 ? -2.455 1.446 -9.743 1.00 94.31 77 ALA A CA 1
ATOM 556 C C . ALA A 1 77 ? -1.419 2.373 -10.401 1.00 94.31 77 ALA A C 1
ATOM 558 O O . ALA A 1 77 ? -0.782 1.998 -11.381 1.00 94.31 77 ALA A O 1
ATOM 559 N N . THR A 1 78 ? -1.202 3.554 -9.821 1.00 95.88 78 THR A N 1
ATO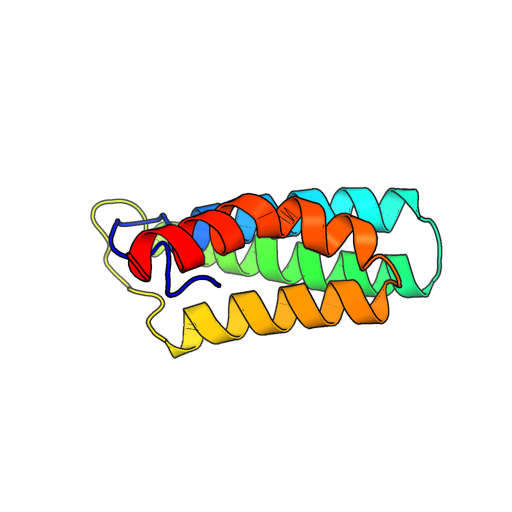M 560 C CA . THR A 1 78 ? -0.210 4.522 -10.307 1.00 95.88 78 THR A CA 1
ATOM 561 C C . THR A 1 78 ? 1.205 3.956 -10.224 1.00 95.88 78 THR A C 1
ATOM 563 O O . THR A 1 78 ? 1.958 4.059 -11.187 1.00 95.88 78 THR A O 1
ATOM 566 N N . ALA A 1 79 ? 1.563 3.310 -9.111 1.00 96.19 79 ALA A N 1
ATOM 567 C CA . ALA A 1 79 ? 2.876 2.691 -8.948 1.00 96.19 79 ALA A CA 1
ATOM 568 C C . ALA A 1 79 ? 3.122 1.568 -9.969 1.00 96.19 79 ALA A C 1
ATOM 570 O O . ALA A 1 79 ? 4.222 1.470 -10.503 1.00 96.19 79 ALA A O 1
ATOM 571 N N . ILE A 1 80 ? 2.098 0.766 -10.276 1.00 95.50 80 ILE A N 1
ATOM 572 C CA . ILE A 1 80 ? 2.177 -0.296 -11.291 1.00 95.50 80 ILE A CA 1
ATOM 573 C C . ILE A 1 80 ? 2.448 0.276 -12.687 1.00 95.50 80 ILE A C 1
ATOM 575 O O . ILE A 1 80 ? 3.308 -0.243 -13.394 1.00 95.50 80 ILE A O 1
ATOM 579 N N . ILE A 1 81 ? 1.736 1.343 -13.066 1.00 95.38 81 ILE A N 1
ATOM 580 C CA . ILE A 1 81 ? 1.886 1.989 -14.379 1.00 95.38 81 ILE A CA 1
ATOM 581 C C . ILE A 1 81 ? 3.253 2.668 -14.489 1.00 95.38 81 ILE A C 1
ATOM 583 O O . ILE A 1 81 ? 3.942 2.508 -15.490 1.00 95.38 81 ILE A O 1
ATOM 587 N N . ILE A 1 82 ? 3.669 3.407 -13.455 1.00 94.75 82 ILE A N 1
ATOM 588 C CA . ILE A 1 82 ? 4.978 4.071 -13.442 1.00 94.75 82 ILE A CA 1
ATOM 589 C C . ILE A 1 82 ? 6.092 3.031 -13.537 1.00 94.75 82 ILE A C 1
ATOM 591 O O . ILE A 1 82 ? 6.992 3.188 -14.349 1.00 94.75 82 ILE A O 1
ATOM 595 N N . GLY A 1 83 ? 6.027 1.968 -12.737 1.00 93.12 83 GLY A N 1
ATOM 596 C CA . GLY A 1 83 ? 7.070 0.951 -12.694 1.00 93.12 83 GLY A CA 1
ATOM 597 C C . GLY A 1 83 ? 7.078 -0.027 -13.872 1.00 93.12 83 GLY A C 1
ATOM 598 O O . GLY A 1 83 ? 7.982 -0.858 -13.924 1.00 93.12 83 GLY A O 1
ATOM 599 N N . ASN A 1 84 ? 6.119 0.067 -14.803 1.00 93.38 84 ASN A N 1
ATOM 600 C CA . ASN A 1 84 ? 6.024 -0.783 -15.998 1.00 93.38 84 ASN A CA 1
ATOM 601 C C . ASN A 1 84 ? 5.991 -2.288 -15.651 1.00 93.38 84 ASN A C 1
ATOM 603 O O . ASN A 1 84 ? 6.762 -3.101 -16.167 1.00 93.38 84 ASN A O 1
ATOM 607 N N . PHE A 1 85 ? 5.145 -2.646 -14.676 1.00 91.94 85 PHE A N 1
ATOM 608 C CA . PHE A 1 85 ? 4.980 -4.020 -14.183 1.00 91.94 85 PHE A CA 1
ATOM 609 C C . PHE A 1 85 ? 3.516 -4.466 -14.091 1.00 91.94 85 PHE A C 1
ATOM 611 O O . PHE A 1 85 ? 3.115 -5.200 -13.182 1.00 91.94 85 PHE A O 1
ATOM 618 N N . GLU A 1 86 ? 2.705 -4.064 -15.066 1.00 92.00 86 GLU A N 1
ATOM 619 C CA . GLU A 1 86 ? 1.262 -4.310 -15.158 1.00 92.00 86 GLU A CA 1
ATOM 620 C C . GLU A 1 86 ? 0.907 -5.787 -15.005 1.00 92.00 86 GLU A C 1
ATOM 622 O O . GLU A 1 86 ? -0.017 -6.118 -14.261 1.00 92.00 86 GLU A O 1
ATOM 627 N N . SER A 1 87 ? 1.684 -6.683 -15.620 1.00 90.00 87 SER A N 1
ATOM 628 C CA . SER A 1 87 ? 1.499 -8.136 -15.507 1.00 90.00 87 SER A CA 1
ATOM 629 C C . SER A 1 87 ? 1.510 -8.614 -14.052 1.00 90.00 87 SER A C 1
ATOM 631 O O . SER A 1 87 ? 0.670 -9.418 -13.653 1.00 90.00 87 SER A O 1
ATOM 633 N N . TYR A 1 88 ? 2.421 -8.087 -13.230 1.00 90.19 88 TYR A N 1
ATOM 634 C CA . TYR A 1 88 ? 2.491 -8.416 -11.805 1.00 90.19 88 TYR A CA 1
ATOM 635 C C . TYR A 1 88 ? 1.373 -7.739 -11.009 1.00 90.19 88 TYR A C 1
ATOM 637 O O . TYR A 1 88 ? 0.823 -8.332 -10.080 1.00 90.19 88 TYR A O 1
ATOM 645 N N . GLY A 1 89 ? 0.997 -6.521 -11.406 1.00 87.44 89 GLY A N 1
ATOM 646 C CA . GLY A 1 89 ? -0.152 -5.810 -10.858 1.00 87.44 89 GLY A CA 1
ATOM 647 C C . GLY A 1 89 ? -1.446 -6.615 -10.973 1.00 87.44 89 GLY A C 1
ATOM 648 O O . GLY A 1 89 ? -2.157 -6.772 -9.983 1.00 87.44 89 GLY A O 1
ATOM 649 N N . VAL A 1 90 ? -1.717 -7.199 -12.145 1.00 88.19 90 VAL A N 1
ATOM 650 C CA . VAL A 1 90 ? -2.900 -8.045 -12.381 1.00 88.19 90 VAL A CA 1
ATOM 651 C C . VAL A 1 90 ? -2.922 -9.250 -11.439 1.00 88.19 90 VAL A C 1
ATOM 653 O O . VAL A 1 90 ? -3.966 -9.542 -10.860 1.00 88.19 90 VAL A O 1
ATOM 656 N N . ILE A 1 91 ? -1.777 -9.908 -11.227 1.00 89.56 91 ILE A N 1
ATOM 657 C CA . ILE A 1 91 ? -1.667 -11.072 -10.330 1.00 89.56 91 ILE A CA 1
ATOM 658 C C . ILE A 1 91 ? -2.040 -10.690 -8.894 1.00 89.56 91 ILE A C 1
ATOM 660 O O . ILE A 1 91 ? -2.837 -11.377 -8.257 1.00 89.56 91 ILE A O 1
ATOM 664 N N . VAL A 1 92 ? -1.514 -9.571 -8.390 1.00 87.88 92 VAL A N 1
ATOM 665 C CA . VAL A 1 92 ? -1.810 -9.091 -7.029 1.00 87.88 92 VAL A CA 1
ATOM 666 C C . VAL A 1 92 ? -3.278 -8.664 -6.887 1.00 87.88 92 VAL A C 1
ATOM 668 O O . VAL A 1 92 ? -3.855 -8.783 -5.807 1.00 87.88 92 VAL A O 1
ATOM 671 N N . MET A 1 93 ? -3.918 -8.219 -7.972 1.00 85.50 93 MET A N 1
ATOM 672 C CA . MET A 1 93 ? -5.336 -7.844 -7.985 1.00 85.50 93 MET A CA 1
ATOM 673 C C . MET A 1 93 ? -6.307 -9.025 -8.121 1.00 85.50 93 MET A C 1
ATOM 675 O O . MET A 1 93 ? -7.506 -8.822 -7.924 1.00 85.50 93 MET A O 1
ATOM 679 N N . LEU A 1 94 ? -5.837 -10.244 -8.411 1.00 86.50 94 LEU A N 1
ATOM 680 C CA . LEU A 1 94 ? -6.705 -11.408 -8.646 1.00 86.50 94 LEU A CA 1
ATOM 681 C C . LEU A 1 94 ? -7.782 -11.627 -7.569 1.00 86.50 94 LEU A C 1
ATOM 683 O O . LEU A 1 94 ? -8.937 -11.807 -7.954 1.00 86.50 94 LEU A O 1
ATOM 687 N N . PRO A 1 95 ? -7.492 -11.555 -6.252 1.00 84.25 95 PRO A N 1
ATOM 688 C CA . PRO A 1 95 ? -8.522 -11.747 -5.228 1.00 84.25 95 PRO A CA 1
ATOM 689 C C . PRO A 1 95 ? -9.671 -10.734 -5.337 1.00 84.25 95 PRO A C 1
ATOM 691 O O . PRO A 1 95 ? -10.832 -11.082 -5.152 1.00 84.25 95 PRO A O 1
ATOM 694 N N . PHE A 1 96 ? -9.360 -9.488 -5.702 1.00 83.62 96 PHE A N 1
ATOM 695 C CA . PHE A 1 96 ? -10.344 -8.414 -5.859 1.00 83.62 96 PHE A CA 1
ATOM 696 C C . PHE A 1 96 ? -11.172 -8.577 -7.130 1.00 83.62 96 PHE A C 1
ATOM 698 O O . PHE A 1 96 ? -12.353 -8.240 -7.141 1.00 83.62 96 PHE A O 1
ATOM 705 N N . ILE A 1 97 ? -10.552 -9.086 -8.198 1.00 85.25 97 ILE A N 1
ATOM 706 C CA . ILE A 1 97 ? -11.245 -9.402 -9.449 1.00 85.25 97 ILE A CA 1
ATOM 707 C C . ILE A 1 97 ? -12.229 -10.550 -9.212 1.00 85.25 97 ILE A C 1
ATOM 709 O O . ILE A 1 97 ? -13.381 -10.456 -9.626 1.00 85.25 97 ILE A O 1
ATOM 713 N N . ILE A 1 98 ? -11.808 -11.602 -8.505 1.00 86.88 98 ILE A N 1
ATOM 714 C CA . ILE A 1 98 ? -12.682 -12.727 -8.147 1.00 86.88 98 ILE A CA 1
ATOM 715 C C . ILE A 1 98 ? -13.867 -12.228 -7.316 1.00 86.88 98 ILE A C 1
ATOM 717 O O . ILE A 1 98 ? -15.009 -12.509 -7.674 1.00 86.88 98 ILE A O 1
ATOM 721 N N . GLU A 1 99 ? -13.619 -11.429 -6.274 1.00 83.62 99 GLU A N 1
ATOM 722 C CA . GLU A 1 99 ? -14.690 -10.851 -5.453 1.00 83.62 99 GLU A CA 1
ATOM 723 C C . GLU A 1 99 ? -15.677 -10.020 -6.288 1.00 83.62 99 GLU A C 1
ATOM 725 O O . GLU A 1 99 ? -16.889 -10.102 -6.089 1.00 83.62 99 GLU A O 1
ATOM 730 N N . PHE A 1 100 ? -15.177 -9.227 -7.243 1.00 84.62 100 PHE A N 1
ATOM 731 C CA . PHE A 1 100 ? -16.026 -8.428 -8.126 1.00 84.62 100 PHE A CA 1
ATOM 732 C C . PHE A 1 100 ? -17.034 -9.296 -8.884 1.00 84.62 100 PHE A C 1
ATOM 734 O O . PHE A 1 100 ? -18.215 -8.957 -8.924 1.00 84.62 100 PHE A O 1
ATOM 741 N N . PHE A 1 101 ? -16.588 -10.421 -9.446 1.00 87.00 101 PHE A N 1
ATOM 742 C CA . PHE A 1 101 ? -17.474 -11.337 -10.163 1.00 87.00 101 PHE A CA 1
ATOM 743 C C . PHE A 1 101 ? -18.414 -12.101 -9.232 1.00 87.00 101 PHE A C 1
ATOM 745 O O . PHE A 1 101 ? -19.570 -12.300 -9.593 1.00 87.00 101 PHE A O 1
ATOM 752 N N . VAL A 1 102 ? -17.961 -12.485 -8.034 1.00 88.00 102 VAL A N 1
ATOM 753 C CA . VAL A 1 102 ? -18.821 -13.143 -7.034 1.00 88.00 102 VAL A CA 1
ATOM 754 C C . VAL A 1 102 ? -19.996 -12.247 -6.647 1.00 88.00 102 VAL A C 1
ATOM 756 O O . VAL A 1 102 ? -21.112 -12.736 -6.549 1.00 88.00 102 VAL A O 1
ATOM 759 N N . LYS A 1 103 ? -19.780 -10.936 -6.491 1.00 82.12 103 LYS A N 1
ATOM 760 C CA . LYS A 1 103 ? -20.850 -9.970 -6.174 1.00 82.12 103 LYS A CA 1
ATOM 761 C C . LYS A 1 103 ? -21.807 -9.672 -7.329 1.00 82.12 103 LYS A C 1
ATOM 763 O O . LYS A 1 103 ? -22.791 -8.965 -7.122 1.00 82.12 103 LYS A O 1
ATOM 768 N N . LEU A 1 104 ? -21.482 -10.121 -8.538 1.00 81.62 104 LEU A N 1
ATOM 769 C CA . LEU A 1 104 ? -22.275 -9.880 -9.741 1.00 81.62 104 LEU A CA 1
ATOM 770 C C . LEU A 1 104 ? -23.310 -10.991 -9.992 1.00 81.62 104 LEU A C 1
ATOM 772 O O . LEU A 1 104 ? -24.225 -10.789 -10.789 1.00 81.62 104 LEU A O 1
ATOM 776 N N . ILE A 1 105 ? -23.146 -12.138 -9.323 1.00 81.56 105 ILE A N 1
ATOM 777 C CA . ILE A 1 105 ? -24.058 -13.293 -9.319 1.00 81.56 105 ILE A CA 1
ATOM 778 C C . ILE A 1 105 ? -25.028 -13.150 -8.145 1.00 81.56 105 ILE A C 1
ATOM 780 O O . ILE A 1 105 ? -26.231 -13.419 -8.358 1.00 81.56 105 ILE A O 1
#

Foldseek 3Di:
DLVLPDDAQLRSLVLLLVLLVVLLVVLVVLVDPLSVVLNVLSVVSNVVSVVVSVQRPPVHNDDCPPVNNVVSVVSSVVSCVSSVPVVVSVVSCVVVVVSVVVVVD

pLDDT: mean 89.9, std 9.63, range [48.53, 98.0]